Protein AF-A0A3E4K2W9-F1 (afdb_monomer_lite)

Structure (mmCIF, N/CA/C/O backbone):
data_AF-A0A3E4K2W9-F1
#
_entry.id   AF-A0A3E4K2W9-F1
#
loop_
_atom_site.group_PDB
_atom_site.id
_atom_site.type_symbol
_atom_site.label_atom_id
_atom_site.label_alt_id
_atom_site.label_comp_id
_atom_site.label_asym_id
_atom_site.label_entity_id
_atom_site.label_seq_id
_atom_site.pdbx_PDB_ins_code
_atom_site.Cartn_x
_atom_site.Cartn_y
_atom_site.Cartn_z
_atom_site.occupancy
_atom_site.B_iso_or_equiv
_atom_site.auth_seq_id
_atom_site.auth_comp_id
_atom_site.auth_asym_id
_atom_site.auth_atom_id
_atom_site.pdbx_PDB_model_num
ATOM 1 N N . MET A 1 1 ? 21.570 -11.695 -2.854 1.00 63.44 1 MET A N 1
ATOM 2 C CA . MET A 1 1 ? 20.163 -11.498 -2.438 1.00 63.44 1 MET A CA 1
ATOM 3 C C . MET A 1 1 ? 19.263 -11.799 -3.622 1.00 63.44 1 MET A C 1
ATOM 5 O O . MET A 1 1 ? 19.547 -11.313 -4.710 1.00 63.44 1 MET A O 1
ATOM 9 N N . THR A 1 2 ? 18.233 -12.624 -3.441 1.00 72.50 2 THR A N 1
ATOM 10 C CA . THR A 1 2 ? 17.244 -12.897 -4.496 1.00 72.50 2 THR A CA 1
ATOM 11 C C . THR A 1 2 ? 16.390 -11.653 -4.704 1.00 72.50 2 THR A C 1
ATOM 13 O O . THR A 1 2 ? 15.791 -11.166 -3.748 1.00 72.50 2 THR A O 1
ATOM 16 N N . LYS A 1 3 ? 16.358 -11.132 -5.932 1.00 83.06 3 LYS A N 1
ATOM 17 C CA . LYS A 1 3 ? 15.524 -9.985 -6.294 1.00 83.06 3 LYS A CA 1
ATOM 18 C C . LYS A 1 3 ? 14.099 -10.450 -6.566 1.00 83.06 3 LYS A C 1
ATOM 20 O O . LYS A 1 3 ? 13.892 -11.391 -7.334 1.00 83.06 3 LYS A O 1
ATOM 25 N N . TYR A 1 4 ? 13.141 -9.791 -5.931 1.00 90.88 4 TYR A N 1
ATOM 26 C CA . TYR A 1 4 ? 11.718 -10.042 -6.106 1.00 90.88 4 TYR A CA 1
ATOM 27 C C . TYR A 1 4 ? 11.069 -8.853 -6.797 1.00 90.88 4 TYR A C 1
ATOM 29 O O . TYR A 1 4 ? 11.517 -7.720 -6.647 1.00 90.88 4 TYR A O 1
ATOM 37 N N . TYR A 1 5 ? 10.012 -9.116 -7.554 1.00 92.81 5 TYR A N 1
ATOM 38 C CA . TYR A 1 5 ? 9.307 -8.101 -8.320 1.00 92.81 5 TYR A CA 1
ATOM 39 C C . TYR A 1 5 ? 7.806 -8.232 -8.112 1.00 92.81 5 TYR A C 1
ATOM 41 O O . TYR A 1 5 ? 7.273 -9.336 -8.198 1.00 92.81 5 TYR A O 1
ATOM 49 N N . ILE A 1 6 ? 7.119 -7.120 -7.880 1.00 93.56 6 ILE A N 1
ATOM 50 C CA . ILE A 1 6 ? 5.653 -7.086 -7.824 1.00 93.56 6 ILE A CA 1
ATOM 51 C C . ILE A 1 6 ? 5.102 -6.396 -9.065 1.00 93.56 6 ILE A C 1
ATOM 53 O O . ILE A 1 6 ? 5.640 -5.369 -9.489 1.00 93.56 6 ILE A O 1
ATOM 57 N N . GLU A 1 7 ? 4.055 -6.960 -9.670 1.00 92.19 7 GLU A N 1
ATOM 58 C CA . GLU A 1 7 ? 3.394 -6.311 -10.798 1.00 92.19 7 GLU A CA 1
ATOM 59 C C . GLU A 1 7 ? 2.638 -5.074 -10.315 1.00 92.19 7 GLU A C 1
ATOM 61 O O . GLU A 1 7 ? 1.740 -5.138 -9.470 1.00 92.19 7 GLU A O 1
ATOM 66 N N . MET A 1 8 ? 2.980 -3.936 -10.906 1.00 92.56 8 MET A N 1
ATOM 67 C CA . MET A 1 8 ? 2.437 -2.642 -10.557 1.00 92.56 8 MET A CA 1
ATOM 68 C C . MET A 1 8 ? 1.442 -2.182 -11.619 1.00 92.56 8 MET A C 1
ATOM 70 O O . MET A 1 8 ? 1.799 -1.849 -12.748 1.00 92.56 8 MET A O 1
ATOM 74 N N . LYS A 1 9 ? 0.171 -2.141 -11.221 1.00 92.56 9 LYS A N 1
ATOM 75 C CA . LYS A 1 9 ? -0.899 -1.422 -11.923 1.00 92.56 9 LYS A CA 1
ATOM 76 C C . LYS A 1 9 ? -1.279 -0.207 -11.094 1.00 92.56 9 LYS A C 1
ATOM 78 O O . LYS A 1 9 ? -1.136 -0.240 -9.874 1.00 92.56 9 LYS A O 1
ATOM 83 N N . GLU A 1 10 ? -1.828 0.821 -11.729 1.00 92.38 10 GLU A N 1
ATOM 84 C CA . GLU A 1 10 ? -2.253 2.042 -11.037 1.00 92.38 10 GLU A CA 1
ATOM 85 C C . GLU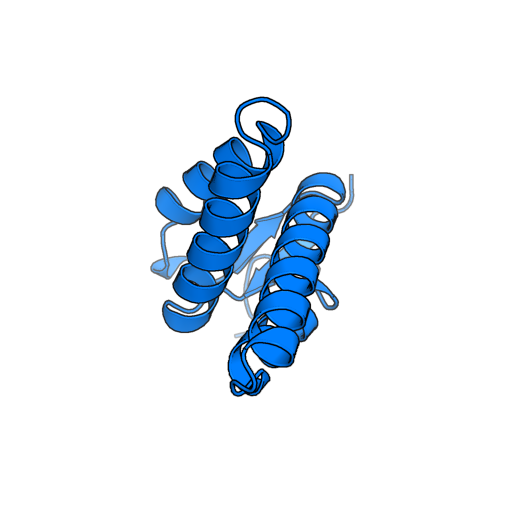 A 1 10 ? -3.197 1.754 -9.857 1.00 92.38 10 GLU A C 1
ATOM 87 O O . GLU A 1 10 ? -2.971 2.240 -8.753 1.00 92.38 10 GLU A O 1
ATOM 92 N N . THR A 1 11 ? -4.183 0.873 -10.046 1.00 91.88 11 THR A N 1
ATOM 93 C CA . THR A 1 11 ? -5.123 0.468 -8.987 1.00 91.88 11 THR A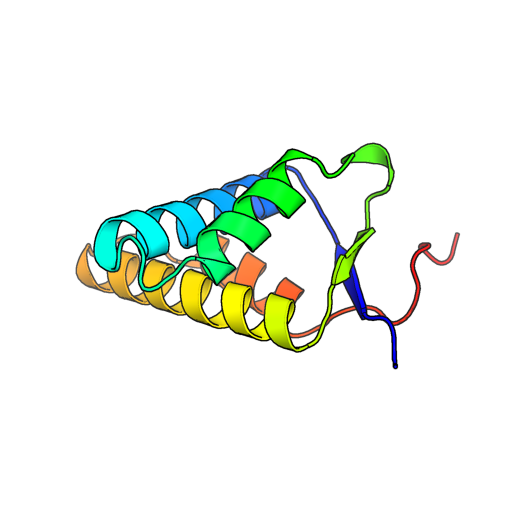 CA 1
ATOM 94 C C . THR A 1 11 ? -4.425 -0.176 -7.791 1.00 91.88 11 THR A C 1
ATOM 96 O O . THR A 1 11 ? -4.741 0.137 -6.644 1.00 91.88 11 THR A O 1
ATOM 99 N N . LYS A 1 12 ? -3.445 -1.051 -8.044 1.00 91.69 12 LYS A N 1
ATOM 100 C CA . LYS A 1 12 ? -2.664 -1.719 -6.996 1.00 91.69 12 LYS A CA 1
ATOM 101 C C . LYS A 1 12 ? -1.739 -0.738 -6.284 1.00 91.69 12 LYS A C 1
ATOM 103 O O . LYS A 1 12 ? -1.701 -0.752 -5.059 1.00 91.69 12 LYS A O 1
ATOM 108 N N . ARG A 1 13 ? -1.048 0.133 -7.031 1.00 94.44 13 ARG A N 1
ATOM 109 C CA . ARG A 1 13 ? -0.205 1.193 -6.463 1.00 94.44 13 ARG A CA 1
ATOM 110 C C . ARG A 1 13 ? -1.024 2.061 -5.516 1.00 94.44 13 ARG A C 1
ATOM 112 O O . ARG A 1 13 ? -0.623 2.231 -4.376 1.00 94.44 13 ARG A O 1
ATOM 119 N N . ASN A 1 14 ? -2.188 2.536 -5.958 1.00 93.75 14 ASN A N 1
ATOM 120 C CA . ASN A 1 14 ? -3.055 3.384 -5.141 1.00 93.75 14 ASN A CA 1
ATOM 121 C C . ASN A 1 14 ? -3.520 2.646 -3.876 1.00 93.75 14 ASN A C 1
ATOM 123 O O . ASN A 1 14 ? -3.417 3.194 -2.786 1.00 93.75 14 ASN A O 1
ATOM 127 N N . MET A 1 15 ? -3.915 1.372 -3.991 1.00 94.88 15 MET A N 1
ATOM 128 C CA . MET A 1 15 ? -4.291 0.552 -2.831 1.00 94.88 15 MET A CA 1
ATOM 129 C C . MET A 1 15 ? -3.140 0.381 -1.826 1.00 94.88 15 MET A C 1
ATOM 131 O O . MET A 1 15 ? -3.351 0.468 -0.617 1.00 94.88 15 MET A O 1
ATOM 135 N N . MET A 1 16 ? -1.920 0.133 -2.310 1.00 96.06 16 MET A N 1
ATOM 136 C CA . MET A 1 16 ? -0.735 0.004 -1.460 1.00 96.06 16 MET A CA 1
ATOM 137 C C . MET A 1 16 ? -0.362 1.342 -0.813 1.00 96.06 16 MET A C 1
ATOM 139 O O . MET A 1 16 ? -0.071 1.374 0.380 1.00 96.06 16 MET A O 1
ATOM 143 N N . SER A 1 17 ? -0.426 2.443 -1.564 1.00 95.50 17 SER A N 1
ATOM 144 C CA . SER A 1 17 ? -0.199 3.794 -1.046 1.00 95.50 17 SER A CA 1
ATOM 145 C C . SER A 1 17 ? -1.206 4.157 0.043 1.00 95.50 17 SER A C 1
ATOM 147 O O . SER A 1 17 ? -0.802 4.639 1.098 1.00 95.50 17 SER A O 1
ATOM 149 N N . ASP A 1 18 ? -2.492 3.859 -0.157 1.00 94.88 18 ASP A N 1
ATOM 150 C CA . ASP A 1 18 ? -3.539 4.079 0.846 1.00 94.88 18 ASP A CA 1
ATOM 151 C C . ASP A 1 18 ? -3.286 3.257 2.113 1.00 94.88 18 ASP A C 1
ATOM 153 O O . ASP A 1 18 ? -3.414 3.769 3.227 1.00 94.88 18 ASP A O 1
ATOM 157 N N . ALA A 1 19 ? -2.886 1.992 1.958 1.00 96.81 19 ALA A N 1
ATOM 158 C CA . ALA A 1 19 ? -2.571 1.115 3.080 1.00 96.81 19 ALA A CA 1
ATOM 159 C C . ALA A 1 19 ? -1.394 1.648 3.908 1.00 96.81 19 ALA A C 1
ATOM 161 O O . ALA A 1 19 ? -1.477 1.728 5.134 1.00 96.81 19 ALA A O 1
ATOM 162 N N . LEU A 1 20 ? -0.310 2.051 3.242 1.00 96.94 20 LEU A N 1
ATOM 163 C CA . LEU A 1 20 ? 0.883 2.596 3.891 1.00 96.94 20 LEU A CA 1
ATOM 164 C C . LEU A 1 20 ? 0.607 3.948 4.543 1.00 96.94 20 LEU A C 1
ATOM 166 O O . LEU A 1 20 ? 1.041 4.184 5.667 1.00 96.94 20 LEU A O 1
ATOM 170 N N . LEU A 1 21 ? -0.161 4.813 3.879 1.00 94.62 21 LEU A N 1
ATOM 171 C CA . LEU A 1 21 ? -0.572 6.095 4.435 1.00 94.62 21 LEU A CA 1
ATOM 172 C C . LEU A 1 21 ? -1.465 5.904 5.663 1.00 94.62 21 LEU A C 1
ATOM 174 O O . LEU A 1 21 ? -1.293 6.601 6.660 1.00 94.62 21 LEU A O 1
ATOM 178 N N . SER A 1 22 ? -2.397 4.951 5.619 1.00 94.00 22 SER A N 1
ATOM 179 C CA . SER A 1 22 ? -3.238 4.607 6.765 1.00 94.00 22 SER A CA 1
ATOM 180 C C . SER A 1 22 ? -2.405 4.075 7.932 1.00 94.00 22 SER A C 1
ATOM 182 O O . SER A 1 22 ? -2.620 4.479 9.074 1.00 94.00 22 SER A O 1
ATOM 184 N N . LEU A 1 23 ? -1.428 3.207 7.658 1.00 94.56 23 LEU A N 1
ATOM 185 C CA . LEU A 1 23 ? -0.506 2.696 8.671 1.00 94.56 23 LEU A CA 1
ATOM 186 C C . LEU A 1 23 ? 0.317 3.830 9.300 1.00 94.56 23 LEU A C 1
ATOM 188 O O . LEU A 1 23 ? 0.371 3.942 10.525 1.00 94.56 23 LEU A O 1
ATOM 192 N N . TYR A 1 24 ? 0.876 4.709 8.466 1.00 93.81 24 TYR A N 1
ATOM 193 C CA . TYR A 1 24 ? 1.660 5.858 8.911 1.00 93.81 24 TYR A CA 1
ATOM 194 C C . TYR A 1 24 ? 0.834 6.859 9.719 1.00 93.81 24 TYR A C 1
ATOM 196 O O . TYR A 1 24 ? 1.300 7.377 10.725 1.00 93.81 24 TYR A O 1
ATOM 204 N N . ARG A 1 25 ? -0.430 7.094 9.357 1.00 91.88 25 ARG A N 1
ATOM 205 C CA . ARG A 1 25 ? -1.335 7.942 10.150 1.00 91.88 25 ARG A CA 1
ATOM 206 C C . ARG A 1 25 ? -1.659 7.353 11.524 1.00 91.88 25 ARG A C 1
ATOM 208 O O . ARG A 1 25 ? -1.880 8.119 12.453 1.00 91.88 25 ARG A O 1
ATOM 215 N N . LYS A 1 26 ? -1.693 6.022 11.655 1.00 91.38 26 LYS A N 1
ATOM 216 C CA . LYS A 1 26 ? -1.972 5.331 12.926 1.00 91.38 26 LYS A CA 1
ATOM 217 C C . LYS A 1 26 ? -0.755 5.280 13.851 1.00 91.38 26 LYS A C 1
ATOM 219 O O . LYS A 1 26 ? -0.905 5.515 15.043 1.00 91.38 26 LYS A O 1
ATOM 224 N N . LYS A 1 27 ? 0.424 4.947 13.317 1.00 91.19 27 LYS A N 1
ATOM 225 C CA . LYS A 1 27 ? 1.652 4.720 14.107 1.00 91.19 27 LYS A CA 1
ATOM 226 C C . LYS A 1 27 ? 2.623 5.904 14.103 1.00 91.19 27 LYS A C 1
ATOM 228 O O . LYS A 1 27 ? 3.536 5.963 14.918 1.00 91.19 27 LYS A O 1
ATOM 233 N N . GLY A 1 28 ? 2.445 6.852 13.187 1.00 88.62 28 GLY A N 1
ATOM 234 C CA . GLY A 1 28 ? 3.315 8.013 13.056 1.00 88.62 28 GLY A CA 1
ATOM 235 C C . GLY A 1 28 ? 4.776 7.616 12.781 1.00 88.62 28 GLY A C 1
ATOM 236 O O . GLY A 1 28 ? 5.022 6.685 12.004 1.00 88.62 28 GLY A O 1
ATOM 237 N N . PRO A 1 29 ? 5.749 8.291 13.423 1.00 86.19 29 PRO A N 1
ATOM 238 C CA . PRO A 1 29 ? 7.182 8.053 13.222 1.00 86.19 29 PRO A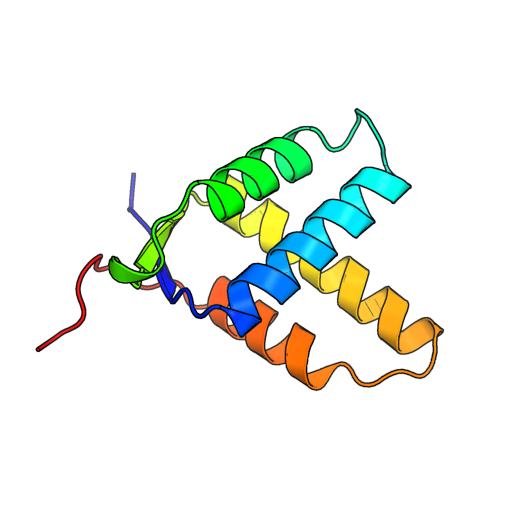 CA 1
ATOM 239 C C . PRO A 1 29 ? 7.654 6.617 13.491 1.00 86.19 29 PRO A C 1
ATOM 241 O O . PRO A 1 29 ? 8.672 6.208 12.945 1.00 86.19 29 PRO A O 1
ATOM 244 N N . GLU A 1 30 ? 6.917 5.826 14.278 1.00 85.62 30 GLU A N 1
ATOM 245 C CA . GLU A 1 30 ? 7.237 4.409 14.531 1.00 85.62 30 GLU A CA 1
ATOM 246 C C . GLU A 1 30 ? 7.070 3.511 13.292 1.00 85.62 30 GLU A C 1
ATOM 248 O O . GLU A 1 30 ? 7.370 2.322 13.333 1.00 85.62 30 GLU A O 1
ATOM 253 N N . SER A 1 31 ? 6.559 4.063 12.191 1.00 90.62 31 SER A N 1
ATOM 254 C CA . SER A 1 31 ? 6.359 3.369 10.918 1.00 90.62 31 SER A CA 1
ATOM 255 C C . SER A 1 31 ? 7.097 4.056 9.770 1.00 90.62 31 SER A C 1
ATOM 257 O O . SER A 1 31 ? 6.579 4.181 8.658 1.00 90.62 31 SER A O 1
ATOM 259 N N . GLU A 1 32 ? 8.320 4.520 10.027 1.00 92.31 32 GLU A N 1
ATOM 260 C CA . GLU A 1 32 ? 9.155 5.163 9.010 1.00 92.31 32 GLU A CA 1
ATOM 261 C C . GLU A 1 32 ? 9.375 4.246 7.793 1.00 92.31 32 GLU A C 1
ATOM 263 O O . GLU A 1 32 ? 9.366 4.721 6.659 1.00 92.31 32 GLU A O 1
ATOM 268 N N . GLU A 1 33 ? 9.442 2.922 7.968 1.00 93.94 33 GLU A N 1
ATOM 269 C CA . GLU A 1 33 ? 9.533 1.980 6.847 1.00 93.94 33 GLU A CA 1
ATOM 270 C C . GLU A 1 33 ? 8.295 2.031 5.941 1.00 93.94 33 GLU A C 1
ATOM 272 O O . GLU A 1 33 ? 8.411 1.866 4.725 1.00 93.94 33 GLU A O 1
ATOM 277 N N . ALA A 1 34 ? 7.111 2.307 6.499 1.00 94.69 34 ALA A N 1
ATOM 278 C CA . ALA A 1 34 ? 5.893 2.486 5.714 1.00 94.69 34 ALA A CA 1
ATOM 279 C C . ALA A 1 34 ? 5.951 3.773 4.881 1.00 94.69 34 ALA A C 1
ATOM 281 O O . ALA A 1 34 ? 5.531 3.781 3.722 1.00 94.69 34 ALA A O 1
ATOM 282 N N . ARG A 1 35 ? 6.529 4.843 5.439 1.00 94.50 35 ARG A N 1
ATOM 283 C CA . ARG A 1 35 ? 6.765 6.096 4.715 1.00 94.50 35 ARG A CA 1
ATOM 284 C C . ARG A 1 35 ? 7.772 5.907 3.583 1.00 94.50 35 ARG A C 1
ATOM 286 O O . ARG A 1 35 ? 7.482 6.309 2.459 1.00 94.50 35 ARG A O 1
ATOM 293 N N . GLN A 1 36 ? 8.910 5.267 3.849 1.00 95.81 36 GLN A N 1
ATOM 294 C CA . GLN A 1 36 ? 9.930 4.987 2.831 1.00 95.81 36 GLN A CA 1
ATOM 295 C C . GLN A 1 36 ? 9.369 4.114 1.702 1.00 95.81 36 GLN A C 1
ATOM 297 O O . GLN A 1 36 ? 9.555 4.415 0.522 1.00 95.81 36 GLN A O 1
ATOM 302 N N . MET A 1 37 ? 8.588 3.089 2.051 1.00 96.19 37 MET A N 1
ATOM 303 C CA . MET A 1 37 ? 7.893 2.260 1.068 1.00 96.19 37 MET A CA 1
ATOM 304 C C . MET A 1 37 ? 6.880 3.071 0.244 1.00 96.19 37 MET A C 1
ATOM 306 O O . MET A 1 37 ? 6.779 2.886 -0.969 1.00 96.19 37 MET A O 1
ATOM 310 N N . GLY A 1 38 ? 6.152 3.997 0.874 1.00 95.81 38 GLY A N 1
ATOM 311 C CA . GLY A 1 38 ? 5.206 4.882 0.192 1.00 95.81 38 GLY A CA 1
ATOM 312 C C . GLY A 1 38 ? 5.890 5.813 -0.811 1.00 95.81 38 GLY A C 1
ATOM 313 O O . GLY A 1 38 ? 5.415 5.960 -1.934 1.00 95.81 38 GLY A O 1
ATOM 314 N N . LEU A 1 39 ? 7.043 6.381 -0.443 1.00 95.38 39 LEU A N 1
ATOM 315 C CA . LEU A 1 39 ? 7.859 7.203 -1.342 1.00 95.38 39 LEU A CA 1
ATOM 316 C C . LEU A 1 39 ? 8.382 6.391 -2.529 1.00 95.38 39 LEU A C 1
ATOM 318 O O . LEU A 1 39 ? 8.307 6.850 -3.664 1.00 95.38 39 LEU A O 1
ATOM 322 N N . LYS A 1 40 ? 8.831 5.156 -2.290 1.00 96.19 40 LYS A N 1
ATOM 323 C CA . LYS A 1 40 ? 9.265 4.250 -3.359 1.00 96.19 40 LYS A CA 1
ATOM 324 C C . LYS A 1 40 ? 8.141 3.932 -4.351 1.00 96.19 40 LYS A C 1
ATOM 326 O O . LYS A 1 40 ? 8.379 3.918 -5.554 1.00 96.19 40 LYS A O 1
ATOM 331 N N . LEU A 1 41 ? 6.917 3.694 -3.870 1.00 95.12 41 LEU A N 1
ATOM 332 C CA . LEU A 1 41 ? 5.750 3.492 -4.743 1.00 95.12 41 LEU A CA 1
ATOM 333 C C . LEU A 1 41 ? 5.400 4.741 -5.552 1.00 95.12 41 LEU A C 1
ATOM 335 O O . LEU A 1 41 ? 4.935 4.621 -6.685 1.00 95.12 41 LEU A O 1
ATOM 339 N N . TRP A 1 42 ? 5.575 5.918 -4.953 1.00 93.62 42 TRP A N 1
ATOM 340 C CA . TRP A 1 42 ? 5.313 7.197 -5.600 1.00 93.62 42 TRP A CA 1
ATOM 341 C C . TRP A 1 42 ? 6.307 7.485 -6.730 1.00 93.62 42 TRP A C 1
ATOM 343 O O . TRP A 1 42 ? 5.893 7.900 -7.808 1.00 93.62 42 TRP A O 1
ATOM 353 N N . ASP A 1 43 ? 7.592 7.223 -6.491 1.00 95.44 43 ASP A N 1
ATOM 354 C CA . ASP A 1 43 ? 8.683 7.453 -7.447 1.00 95.44 43 ASP A CA 1
ATOM 355 C C . ASP A 1 43 ? 8.723 6.416 -8.587 1.00 95.44 43 ASP A C 1
ATOM 357 O O . ASP A 1 43 ? 9.323 6.638 -9.636 1.00 95.44 43 ASP A O 1
ATOM 361 N N . PHE A 1 44 ? 8.061 5.268 -8.412 1.00 95.25 44 PHE A N 1
ATOM 362 C CA . PHE A 1 44 ? 8.083 4.190 -9.394 1.00 95.25 44 PHE A CA 1
ATOM 363 C C . PHE A 1 44 ? 7.370 4.553 -10.711 1.00 95.25 44 PHE A C 1
ATOM 365 O O . PHE A 1 44 ? 6.164 4.823 -10.739 1.00 95.25 44 PHE A O 1
ATOM 372 N N . ASP A 1 45 ? 8.091 4.438 -11.832 1.00 95.19 45 ASP A N 1
ATOM 373 C CA . ASP A 1 45 ? 7.515 4.565 -13.174 1.00 95.19 45 ASP A CA 1
ATOM 374 C C . ASP A 1 45 ? 6.658 3.337 -13.530 1.00 95.19 45 ASP A C 1
ATOM 376 O O . ASP A 1 45 ? 7.157 2.238 -13.784 1.00 95.19 45 ASP A O 1
ATOM 380 N N . LEU A 1 46 ? 5.340 3.538 -13.625 1.00 92.94 46 LEU A N 1
ATOM 381 C CA . LEU A 1 46 ? 4.381 2.494 -13.999 1.00 92.94 46 LEU A CA 1
ATOM 382 C C . LEU A 1 46 ? 4.651 1.867 -15.379 1.00 92.94 46 LEU A C 1
ATOM 384 O O . LEU A 1 46 ? 4.197 0.745 -15.620 1.00 92.94 46 LEU A O 1
ATOM 388 N N . LYS A 1 47 ? 5.404 2.525 -16.275 1.00 92.69 47 LYS A N 1
ATOM 389 C CA . LYS A 1 47 ? 5.802 1.946 -17.572 1.00 92.69 47 LYS A CA 1
ATOM 390 C C . LYS A 1 47 ? 6.701 0.720 -17.423 1.00 92.69 47 LYS A C 1
ATOM 392 O O . LYS A 1 47 ? 6.649 -0.166 -18.275 1.00 92.69 47 LYS A O 1
ATOM 397 N N . GLU A 1 48 ? 7.460 0.627 -16.331 1.00 92.00 48 GLU A N 1
ATOM 398 C CA . GLU A 1 48 ? 8.310 -0.529 -16.017 1.00 92.00 48 GLU A CA 1
ATOM 399 C C . GLU A 1 48 ? 7.485 -1.769 -15.633 1.00 92.00 48 GLU A C 1
ATOM 401 O O . GLU A 1 48 ? 7.991 -2.889 -15.701 1.00 92.00 48 GLU A O 1
ATOM 406 N N . LYS A 1 49 ? 6.206 -1.593 -15.251 1.00 92.62 49 LYS A N 1
ATOM 407 C CA . LYS A 1 49 ? 5.213 -2.623 -14.870 1.00 92.62 49 LYS A CA 1
ATOM 408 C C . LYS A 1 49 ? 5.574 -3.529 -13.689 1.00 92.62 49 LYS A C 1
ATOM 410 O O . LYS A 1 49 ? 4.672 -4.112 -13.096 1.00 92.62 49 LYS A O 1
ATOM 415 N N . ARG A 1 50 ? 6.848 -3.698 -13.342 1.00 93.12 50 ARG A N 1
ATOM 416 C CA . ARG A 1 50 ? 7.326 -4.545 -12.246 1.00 93.12 50 ARG A CA 1
ATOM 417 C C . ARG A 1 50 ? 8.325 -3.787 -11.389 1.00 93.12 50 ARG A C 1
ATOM 419 O O . ARG A 1 50 ? 9.413 -3.442 -11.845 1.00 93.12 50 ARG A O 1
ATOM 426 N N . MET A 1 51 ? 7.954 -3.561 -10.134 1.00 94.50 51 MET A N 1
ATOM 427 C CA . MET A 1 51 ? 8.801 -2.871 -9.165 1.00 94.50 51 MET A CA 1
ATOM 428 C C . MET A 1 51 ? 9.639 -3.884 -8.389 1.00 94.50 51 MET A C 1
ATOM 430 O O . MET A 1 51 ? 9.096 -4.859 -7.869 1.00 94.50 51 MET A O 1
ATOM 434 N N . GLU A 1 52 ? 10.951 -3.650 -8.304 1.00 94.56 52 GLU A N 1
ATOM 435 C CA . GLU A 1 52 ? 11.848 -4.447 -7.461 1.00 94.56 52 GLU A CA 1
ATOM 436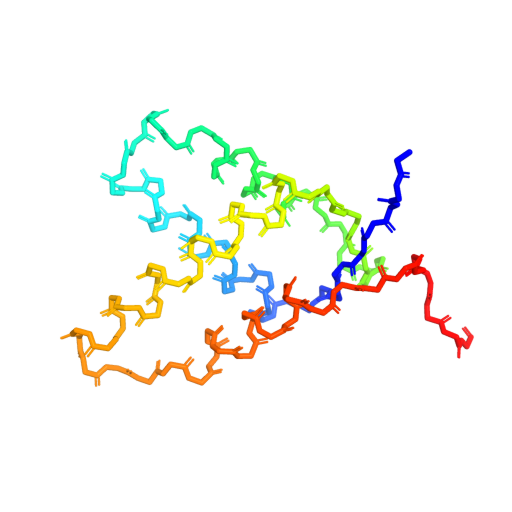 C C . GLU A 1 52 ? 11.527 -4.213 -5.982 1.00 94.56 52 GLU A C 1
ATOM 438 O O . GLU A 1 52 ? 11.406 -3.068 -5.539 1.00 94.56 52 GLU A O 1
ATOM 443 N N . ILE A 1 53 ? 11.423 -5.295 -5.216 1.00 93.31 53 ILE A N 1
ATOM 444 C CA . ILE A 1 53 ? 11.118 -5.264 -3.791 1.00 93.31 53 ILE A CA 1
ATOM 445 C C . ILE A 1 53 ? 12.053 -6.181 -3.000 1.00 93.31 53 ILE A C 1
ATOM 447 O O . ILE A 1 53 ? 12.417 -7.272 -3.450 1.00 93.31 53 ILE A O 1
ATOM 451 N N . THR A 1 54 ? 12.438 -5.744 -1.805 1.00 93.44 54 THR A N 1
ATOM 452 C CA . THR A 1 54 ? 13.163 -6.568 -0.831 1.00 93.44 54 THR A CA 1
ATOM 453 C C . THR A 1 54 ? 12.194 -7.374 0.039 1.00 93.44 54 THR A C 1
ATOM 455 O O . THR A 1 54 ? 10.996 -7.092 0.102 1.00 93.44 54 THR A O 1
ATOM 458 N N . SER A 1 55 ? 12.697 -8.383 0.755 1.00 90.44 55 SER A N 1
ATOM 459 C CA . SER A 1 55 ? 11.878 -9.158 1.701 1.00 90.44 55 SER A CA 1
ATOM 460 C C . SER A 1 55 ? 11.279 -8.290 2.818 1.00 90.44 55 SER A C 1
ATOM 462 O O . SER A 1 55 ? 10.157 -8.548 3.260 1.00 90.44 55 SER A O 1
ATOM 464 N N . ASP A 1 56 ? 12.006 -7.261 3.263 1.00 92.44 56 ASP A N 1
ATOM 465 C CA . ASP A 1 56 ? 11.548 -6.339 4.305 1.00 92.44 56 ASP A CA 1
ATOM 466 C C . ASP A 1 56 ? 10.463 -5.398 3.790 1.00 92.44 56 ASP A C 1
ATOM 468 O O . ASP A 1 56 ? 9.407 -5.284 4.407 1.00 92.44 56 ASP A O 1
ATOM 472 N N . GLU A 1 57 ? 10.656 -4.811 2.612 1.00 94.75 57 GLU A N 1
ATOM 473 C CA . GLU A 1 57 ? 9.635 -3.998 1.944 1.00 94.75 57 GLU A CA 1
ATOM 474 C C . GLU A 1 57 ? 8.360 -4.814 1.669 1.00 94.75 57 GLU A C 1
ATOM 476 O O . GLU A 1 57 ? 7.244 -4.360 1.926 1.00 94.75 57 GLU A O 1
ATOM 481 N N . GLN A 1 58 ? 8.508 -6.070 1.232 1.00 93.81 58 GLN A N 1
ATOM 482 C CA . GLN A 1 58 ? 7.384 -6.990 1.057 1.00 93.81 58 GLN A CA 1
ATOM 483 C C . GLN A 1 58 ? 6.662 -7.253 2.389 1.00 93.81 58 GLN A C 1
ATOM 485 O O . GLN A 1 58 ? 5.433 -7.324 2.431 1.00 93.81 58 GLN A O 1
ATOM 490 N N . ARG A 1 59 ? 7.398 -7.399 3.500 1.00 93.94 59 ARG A N 1
ATOM 491 C CA . ARG A 1 59 ? 6.817 -7.545 4.844 1.00 93.94 59 ARG A CA 1
ATOM 492 C C . ARG A 1 59 ? 6.031 -6.297 5.253 1.00 93.94 59 ARG A C 1
ATOM 494 O O . ARG A 1 59 ? 4.911 -6.456 5.735 1.00 93.94 59 ARG A O 1
ATOM 501 N N . VAL A 1 60 ? 6.566 -5.102 5.009 1.00 95.75 60 VAL A N 1
ATOM 502 C CA . VAL A 1 60 ? 5.893 -3.823 5.292 1.00 95.75 60 VAL A CA 1
ATOM 503 C C . VAL A 1 60 ? 4.594 -3.698 4.491 1.00 95.75 60 VAL A C 1
ATOM 505 O O . VAL A 1 60 ? 3.546 -3.435 5.079 1.00 95.75 60 VAL A O 1
ATOM 508 N N . LEU A 1 61 ? 4.617 -3.984 3.183 1.00 96.06 61 LEU A N 1
ATOM 509 C CA . LEU A 1 61 ? 3.408 -3.980 2.348 1.00 96.06 61 LEU A CA 1
ATOM 510 C C . LEU A 1 61 ? 2.354 -4.973 2.845 1.00 96.06 61 LEU A C 1
ATOM 512 O O . LEU A 1 61 ? 1.180 -4.623 2.945 1.00 96.06 61 LEU A O 1
ATOM 516 N N . ARG A 1 62 ? 2.755 -6.206 3.190 1.00 95.50 62 ARG A N 1
ATOM 517 C CA . ARG A 1 62 ? 1.822 -7.206 3.739 1.00 95.50 62 ARG A CA 1
ATOM 518 C C . ARG A 1 62 ? 1.193 -6.735 5.042 1.00 95.50 62 ARG A C 1
ATOM 520 O O . ARG A 1 62 ? -0.005 -6.921 5.220 1.00 95.50 62 ARG A O 1
ATOM 527 N N . HIS A 1 63 ? 1.975 -6.155 5.948 1.00 95.75 63 HIS A N 1
ATOM 528 C CA . HIS A 1 63 ? 1.454 -5.635 7.211 1.00 95.75 63 HIS A CA 1
ATOM 529 C C . HIS A 1 63 ? 0.442 -4.512 6.957 1.00 95.75 63 HIS A C 1
ATOM 531 O O . HIS A 1 63 ? -0.690 -4.594 7.422 1.00 95.75 63 HIS A O 1
ATOM 537 N N . ALA A 1 64 ? 0.813 -3.507 6.160 1.00 97.00 64 ALA A N 1
ATOM 538 C CA . ALA A 1 64 ? -0.053 -2.373 5.853 1.00 97.00 64 ALA A CA 1
ATOM 539 C C . ALA A 1 64 ? -1.368 -2.802 5.180 1.00 97.00 64 ALA A C 1
ATOM 541 O O . ALA A 1 64 ?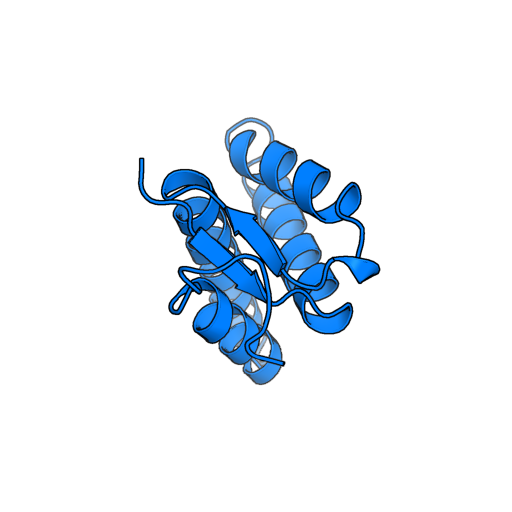 -2.443 -2.343 5.559 1.00 97.00 64 ALA A O 1
ATOM 542 N N . LEU A 1 65 ? -1.300 -3.715 4.206 1.00 97.06 65 LEU A N 1
ATOM 543 C CA . LEU A 1 65 ? -2.487 -4.216 3.513 1.00 97.06 65 LEU A CA 1
ATOM 544 C C . LEU A 1 65 ? -3.387 -5.060 4.426 1.00 97.06 65 LEU A C 1
ATOM 546 O O . LEU A 1 65 ? -4.607 -4.954 4.330 1.00 97.06 65 LEU A O 1
ATOM 550 N N . ASN A 1 66 ? -2.823 -5.874 5.324 1.00 96.44 66 ASN A N 1
ATOM 551 C CA . ASN A 1 66 ? -3.625 -6.620 6.298 1.00 96.44 66 ASN A CA 1
ATOM 552 C C . ASN A 1 66 ? -4.324 -5.683 7.291 1.00 96.44 66 ASN A C 1
ATOM 554 O O . ASN A 1 66 ? -5.506 -5.879 7.564 1.00 96.44 66 ASN A O 1
ATOM 558 N N . ASP A 1 67 ? -3.641 -4.642 7.769 1.00 95.81 67 ASP A N 1
ATOM 559 C CA . ASP A 1 67 ? -4.251 -3.633 8.639 1.00 95.81 67 ASP A CA 1
ATOM 560 C C . ASP A 1 67 ? -5.384 -2.887 7.927 1.00 95.81 67 ASP A C 1
ATOM 562 O O . ASP A 1 67 ? -6.447 -2.670 8.509 1.00 95.81 67 ASP A O 1
ATOM 566 N N . LEU A 1 68 ? -5.186 -2.527 6.653 1.00 95.88 68 LEU A N 1
ATOM 567 C CA . LEU A 1 68 ? -6.220 -1.887 5.840 1.00 95.88 68 LEU A CA 1
ATOM 568 C C . LEU A 1 68 ? -7.419 -2.820 5.611 1.00 95.88 68 LEU A C 1
ATOM 570 O O . LEU A 1 68 ? -8.562 -2.372 5.674 1.00 95.88 68 LEU A O 1
ATOM 574 N N . ARG A 1 69 ? -7.177 -4.114 5.362 1.00 96.69 69 ARG A N 1
ATOM 575 C CA . ARG A 1 69 ? -8.238 -5.124 5.239 1.00 96.69 69 ARG A CA 1
ATOM 576 C C . ARG A 1 69 ? -9.040 -5.221 6.534 1.00 96.69 69 ARG A C 1
ATOM 578 O O . ARG A 1 69 ? -10.261 -5.148 6.479 1.00 96.69 69 ARG A O 1
ATOM 585 N N . ASN A 1 70 ? -8.369 -5.359 7.677 1.00 96.25 70 ASN A N 1
ATOM 586 C CA . ASN A 1 70 ? -9.029 -5.475 8.978 1.00 96.25 70 ASN A CA 1
ATOM 587 C C . ASN A 1 70 ? -9.866 -4.226 9.284 1.00 96.25 70 ASN A C 1
ATOM 589 O O . ASN A 1 70 ? -11.030 -4.354 9.644 1.00 96.25 70 ASN A O 1
ATOM 593 N N . GLN A 1 71 ? -9.331 -3.033 9.010 1.00 94.31 71 GLN A N 1
ATOM 594 C CA . GLN A 1 71 ? -10.092 -1.791 9.140 1.00 94.31 71 GLN A CA 1
ATOM 595 C C . GLN A 1 71 ? -11.347 -1.780 8.252 1.00 94.31 71 GLN A C 1
ATOM 597 O O . GLN A 1 71 ? -12.415 -1.377 8.698 1.00 94.31 71 GLN A O 1
ATOM 602 N N . ARG A 1 72 ? -11.253 -2.224 6.992 1.00 94.38 72 ARG A N 1
ATOM 603 C CA . ARG A 1 72 ? -12.433 -2.285 6.111 1.00 94.38 72 ARG A CA 1
ATOM 604 C C . ARG A 1 72 ? -13.478 -3.273 6.614 1.00 94.38 72 ARG A C 1
ATOM 606 O O . ARG A 1 72 ? -14.660 -2.957 6.536 1.00 94.38 72 ARG A O 1
ATOM 613 N N . LEU A 1 73 ? -13.056 -4.416 7.155 1.00 96.31 73 LEU A N 1
ATOM 614 C CA . LEU A 1 73 ? -13.964 -5.386 7.772 1.00 96.31 73 LEU A CA 1
ATOM 615 C C . LEU A 1 73 ? -14.682 -4.792 8.990 1.00 96.31 73 LEU A C 1
ATOM 617 O O . LEU A 1 73 ? -15.895 -4.936 9.100 1.00 96.31 73 LEU A O 1
ATOM 621 N N . GLU A 1 74 ? -13.959 -4.084 9.860 1.00 96.38 74 GLU A N 1
ATOM 622 C CA . GLU A 1 74 ? -14.536 -3.382 11.018 1.00 96.38 74 GLU A CA 1
ATOM 623 C C . GLU A 1 74 ? -15.554 -2.311 10.598 1.00 96.38 74 GLU A C 1
ATOM 625 O O . GLU A 1 74 ? -16.584 -2.135 11.244 1.00 96.38 74 GLU A O 1
ATOM 630 N N . GLU A 1 75 ? -15.301 -1.627 9.481 1.00 95.81 75 GLU A N 1
ATOM 631 C CA . GLU A 1 75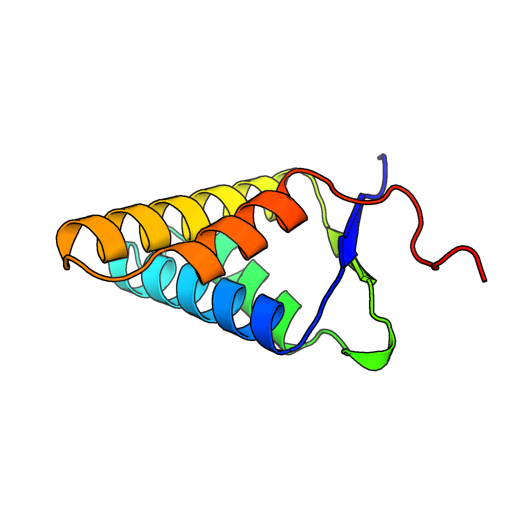 ? -16.202 -0.627 8.900 1.00 95.81 75 GLU A CA 1
ATOM 632 C C . GLU A 1 75 ? -17.361 -1.238 8.079 1.00 95.81 75 GLU A C 1
ATOM 634 O O . GLU A 1 75 ? -18.172 -0.492 7.526 1.00 95.81 75 GLU A O 1
ATOM 639 N N . GLY A 1 76 ? -17.444 -2.570 7.952 1.00 95.56 76 GLY A N 1
ATOM 640 C CA . GLY A 1 76 ? -18.455 -3.259 7.138 1.00 95.56 76 GLY A CA 1
ATOM 641 C C . GLY A 1 76 ? -18.313 -3.028 5.626 1.00 95.56 76 GLY A C 1
ATOM 642 O O . GLY A 1 76 ? -19.298 -3.097 4.890 1.00 95.56 76 GLY A O 1
ATOM 643 N N . LYS A 1 77 ? -17.102 -2.711 5.150 1.00 95.19 77 LYS A N 1
ATOM 644 C CA . LYS A 1 77 ? -16.786 -2.401 3.746 1.00 95.19 77 LYS A CA 1
ATOM 645 C C . LYS A 1 77 ? -16.187 -3.598 3.008 1.00 95.19 77 LYS A C 1
ATOM 647 O O . LYS A 1 77 ? -15.555 -4.468 3.599 1.00 95.19 77 LYS A O 1
ATOM 652 N N . TYR A 1 78 ? -16.306 -3.577 1.681 1.00 92.44 78 TYR A N 1
ATOM 653 C CA . TYR A 1 78 ? -15.713 -4.580 0.793 1.00 92.44 78 TYR A CA 1
ATOM 654 C C . TYR A 1 78 ? -14.177 -4.617 0.869 1.00 92.44 78 TYR A C 1
ATOM 656 O O . TYR A 1 78 ? -13.506 -3.577 0.906 1.00 92.44 78 TYR A O 1
ATOM 664 N N . THR A 1 79 ? -13.617 -5.829 0.832 1.00 95.25 79 THR A N 1
ATOM 665 C CA . THR A 1 79 ? -12.173 -6.096 0.935 1.00 95.25 79 THR A CA 1
ATOM 666 C C . THR A 1 79 ? -11.536 -6.594 -0.356 1.00 95.25 79 THR A C 1
ATOM 668 O O . THR A 1 79 ? -10.309 -6.589 -0.434 1.00 95.25 79 THR A O 1
ATOM 671 N N . ASP A 1 80 ? -12.317 -6.932 -1.383 1.00 93.44 80 ASP A N 1
ATOM 672 C CA . ASP A 1 80 ? -11.873 -7.610 -2.612 1.00 93.44 80 ASP A CA 1
ATOM 673 C C . ASP A 1 80 ? -10.644 -6.944 -3.255 1.00 93.44 80 ASP A C 1
ATOM 675 O O . ASP A 1 80 ? -9.674 -7.597 -3.642 1.00 93.44 80 ASP A O 1
ATOM 679 N N . GLY A 1 81 ? -10.641 -5.607 -3.312 1.00 91.81 81 GLY A N 1
ATOM 680 C CA . GLY A 1 81 ? -9.515 -4.838 -3.843 1.00 91.81 81 GLY A CA 1
ATOM 681 C C . GLY A 1 81 ? -8.242 -4.929 -2.990 1.00 91.81 81 GLY A C 1
ATOM 682 O O . GLY A 1 81 ? -7.140 -4.964 -3.539 1.00 91.81 81 GLY A O 1
ATOM 683 N N . VAL A 1 82 ? -8.371 -4.986 -1.658 1.00 93.88 82 VAL A N 1
ATOM 684 C CA . VAL A 1 82 ? -7.226 -5.188 -0.747 1.00 93.88 82 VAL A CA 1
ATOM 685 C C . VAL A 1 82 ? -6.719 -6.615 -0.856 1.00 93.88 82 VAL A C 1
ATOM 687 O O . VAL A 1 82 ? -5.514 -6.833 -0.907 1.00 93.88 82 VAL A O 1
ATOM 690 N N . GLU A 1 83 ? -7.622 -7.589 -0.934 1.00 94.56 83 GLU A N 1
ATOM 691 C CA . GLU A 1 83 ? -7.269 -9.001 -1.057 1.00 94.56 83 GLU A CA 1
ATOM 692 C C . GLU A 1 83 ? -6.497 -9.275 -2.348 1.00 94.56 83 GLU A C 1
ATOM 694 O O . GLU A 1 83 ? -5.448 -9.922 -2.313 1.00 94.56 83 GLU A O 1
ATOM 699 N N . ALA A 1 84 ? -6.929 -8.693 -3.469 1.00 93.06 84 ALA A N 1
ATOM 700 C CA . ALA A 1 84 ? -6.191 -8.762 -4.726 1.00 93.06 84 ALA A CA 1
ATOM 701 C C . ALA A 1 84 ? -4.774 -8.167 -4.607 1.00 93.06 84 ALA A C 1
ATOM 703 O O . ALA A 1 84 ? -3.815 -8.732 -5.141 1.00 93.06 84 ALA A O 1
ATOM 704 N N . ALA A 1 85 ? -4.617 -7.052 -3.885 1.00 93.50 85 ALA A N 1
ATOM 705 C CA . ALA A 1 85 ? -3.307 -6.454 -3.632 1.00 93.50 85 ALA A CA 1
ATOM 706 C C . ALA A 1 85 ? -2.434 -7.327 -2.709 1.00 93.50 85 ALA A C 1
ATOM 708 O O . ALA A 1 85 ? -1.244 -7.490 -2.976 1.00 93.50 85 ALA A O 1
ATOM 709 N N . ILE A 1 86 ? -3.008 -7.941 -1.667 1.00 94.50 86 ILE A N 1
ATOM 710 C CA . ILE A 1 86 ? -2.302 -8.881 -0.778 1.00 94.50 86 ILE A CA 1
ATOM 711 C C . ILE A 1 86 ? -1.778 -10.074 -1.579 1.00 94.50 86 ILE A C 1
ATOM 713 O O . ILE A 1 86 ? -0.610 -10.441 -1.441 1.00 94.50 86 ILE A O 1
ATOM 717 N N . MET A 1 87 ? -2.613 -10.655 -2.441 1.00 92.62 87 MET A N 1
ATOM 718 C CA . MET A 1 87 ? -2.243 -11.810 -3.262 1.00 92.62 87 MET A CA 1
ATOM 719 C C . MET A 1 87 ? -1.065 -11.513 -4.192 1.00 92.62 87 MET A C 1
ATOM 721 O O . MET A 1 87 ? -0.176 -12.354 -4.330 1.00 92.62 87 MET A O 1
ATOM 725 N N . GLU A 1 88 ? -1.025 -10.313 -4.774 1.00 90.62 88 GLU A N 1
ATOM 726 C CA . GLU A 1 88 ? 0.099 -9.855 -5.594 1.00 90.62 88 GLU A CA 1
ATOM 727 C C . GLU A 1 88 ? 1.393 -9.780 -4.779 1.00 90.62 88 GLU A C 1
ATOM 729 O O . GLU A 1 88 ? 2.418 -10.347 -5.155 1.00 90.62 88 GLU A O 1
ATOM 734 N N . VAL A 1 89 ? 1.337 -9.133 -3.611 1.00 92.25 89 VAL A N 1
ATOM 735 C CA . VAL A 1 89 ? 2.509 -8.987 -2.741 1.00 92.25 89 VAL A CA 1
ATOM 736 C C . VAL A 1 89 ? 2.980 -10.345 -2.227 1.00 92.25 89 VAL A C 1
ATOM 738 O O . VAL A 1 89 ? 4.177 -10.537 -2.042 1.00 92.25 89 VAL A O 1
ATOM 741 N N . MET A 1 90 ? 2.085 -11.310 -2.004 1.00 90.44 90 MET A N 1
ATOM 742 C CA . MET A 1 90 ? 2.447 -12.656 -1.546 1.00 90.44 90 MET A CA 1
ATOM 743 C C . MET A 1 90 ? 3.109 -13.522 -2.620 1.00 90.44 90 MET A C 1
ATOM 745 O O . MET A 1 90 ? 3.836 -14.452 -2.265 1.00 90.44 90 MET A O 1
ATOM 749 N N . LYS A 1 91 ? 2.891 -13.234 -3.906 1.00 88.44 91 LYS A N 1
ATOM 750 C CA . LYS A 1 91 ? 3.414 -14.025 -5.029 1.00 88.44 91 LYS A CA 1
ATOM 751 C C . LYS A 1 91 ? 4.349 -13.193 -5.914 1.00 88.44 91 LYS A C 1
ATOM 753 O O . LYS A 1 91 ? 4.068 -13.030 -7.100 1.00 88.44 91 LYS A O 1
ATOM 758 N N . PRO A 1 92 ? 5.475 -12.689 -5.377 1.00 83.00 92 PRO A N 1
ATOM 759 C CA . PRO A 1 92 ? 6.378 -11.878 -6.168 1.00 83.00 92 PRO A CA 1
ATOM 760 C C . PRO A 1 92 ? 7.050 -12.703 -7.270 1.00 83.00 92 PRO A C 1
ATOM 762 O O . PRO A 1 92 ? 7.425 -13.867 -7.093 1.00 83.00 92 PRO A O 1
ATOM 765 N N . HIS A 1 93 ? 7.265 -12.063 -8.408 1.00 88.12 93 HIS A N 1
ATOM 766 C CA . HIS A 1 93 ? 7.991 -12.614 -9.536 1.00 88.12 93 HIS A CA 1
ATOM 767 C C . HIS A 1 93 ? 9.498 -12.616 -9.280 1.00 88.12 93 HIS A C 1
ATOM 769 O O . HIS A 1 93 ? 10.037 -11.762 -8.578 1.00 88.12 93 HIS A O 1
ATOM 775 N N . ARG A 1 94 ? 10.201 -13.563 -9.907 1.00 88.19 94 ARG A N 1
ATOM 776 C CA . ARG A 1 94 ? 11.672 -13.635 -9.886 1.00 88.19 94 ARG A CA 1
ATOM 777 C C . ARG A 1 94 ? 12.331 -12.889 -11.051 1.00 88.19 94 ARG A C 1
ATOM 779 O O . ARG A 1 94 ? 13.551 -12.800 -11.100 1.00 88.19 94 ARG A O 1
ATOM 786 N N . THR A 1 95 ? 11.541 -12.375 -11.996 1.00 85.38 95 THR A N 1
ATOM 787 C CA . THR A 1 95 ? 12.036 -11.682 -13.192 1.00 85.38 95 THR A CA 1
ATOM 788 C C . THR A 1 95 ? 11.479 -10.266 -13.270 1.00 85.38 95 THR A C 1
ATOM 790 O O . THR A 1 95 ? 10.286 -10.047 -13.040 1.00 85.38 95 THR A O 1
ATOM 793 N N . LYS A 1 96 ? 12.332 -9.306 -13.650 1.00 85.88 96 LYS A N 1
ATOM 794 C CA . LYS A 1 96 ? 11.920 -7.915 -13.886 1.00 85.88 96 LYS A CA 1
ATOM 795 C C . LYS A 1 96 ? 10.998 -7.793 -15.096 1.00 85.88 96 LYS A C 1
ATOM 797 O O . LYS A 1 96 ? 10.046 -7.030 -15.068 1.00 85.88 96 LYS A O 1
ATOM 802 N N . HIS A 1 97 ? 11.266 -8.561 -16.144 1.00 83.56 97 HIS A N 1
ATOM 803 C CA . HIS A 1 97 ? 10.513 -8.495 -17.389 1.00 83.56 97 HIS A CA 1
ATOM 804 C C . HIS A 1 97 ? 9.504 -9.631 -17.487 1.00 83.56 97 HIS A C 1
ATOM 806 O O . HIS A 1 97 ? 9.688 -10.722 -16.926 1.00 83.56 97 HIS A O 1
ATOM 812 N N . PHE A 1 98 ? 8.419 -9.339 -18.191 1.00 78.06 98 PHE A N 1
ATOM 813 C CA . PHE A 1 98 ? 7.448 -10.342 -18.578 1.00 78.06 98 PHE A CA 1
ATOM 814 C C . PHE A 1 98 ? 8.029 -11.237 -19.682 1.00 78.06 98 PHE A C 1
ATOM 816 O O . PHE A 1 98 ? 8.889 -10.784 -20.434 1.00 78.06 98 PHE A O 1
ATOM 823 N N . PRO A 1 99 ? 7.604 -12.506 -19.764 1.00 72.00 99 PRO A N 1
ATOM 824 C CA . PRO A 1 99 ? 8.030 -13.410 -20.822 1.00 72.00 99 PRO A CA 1
ATOM 825 C C . PRO A 1 99 ? 7.264 -13.097 -22.117 1.00 72.00 99 PRO A C 1
ATOM 827 O O . PRO A 1 99 ? 6.337 -13.822 -22.469 1.00 72.00 99 PRO A O 1
ATOM 830 N N . TRP A 1 100 ? 7.597 -11.987 -22.776 1.00 62.00 100 TRP A N 1
ATOM 831 C CA . TRP A 1 100 ? 7.234 -11.674 -24.163 1.00 62.00 100 TRP A CA 1
ATOM 832 C C . TRP A 1 100 ? 8.108 -10.544 -24.704 1.00 62.00 100 TRP A C 1
ATOM 834 O O . TRP A 1 100 ? 8.347 -9.566 -23.956 1.00 62.00 100 TRP A O 1
#

Foldseek 3Di:
DQKWKFFDDPLLLVLLLVLLVVVCVVCPPVSVLSVVLNVQSVPDDCVLRIDIDDPVSLVSSLVSLVVVQVVCVVVVHDNVSSVVSNVRSVDTDRDSDDPD

Organism: Mediterraneibacter gnavus (NCBI:txid33038)

Radius of gyration: 13.26 Å; chains: 1; bounding box: 39×22×39 Å

pLDDT: mean 91.98, std 6.13, range [62.0, 97.06]

Secondary structure (DSSP, 8-state):
---EEEE--HHHHHHHHHHHHHHHHHHGGGGHHHHHHHHHHHH--GGG-EEEE-HHHHHHHHHHHHHHHHHHHHTT---HHHHHHHHHHHS-BS-SS---

Sequence (100 aa):
MTKYYIEMKETKRNMMSDALLSLYRKKGPESEEARQMGLKLWDFDLKEKRMEITSDEQRVLRHALNDLRNQRLEEGKYTDGVEAAIMEVMKPHRTKHFPW